Protein AF-A0A3D0DKZ1-F1 (afdb_monomer_lite)

pLDDT: mean 84.38, std 14.63, range [42.5, 98.62]

Structure (mmCIF, N/CA/C/O backbone):
data_AF-A0A3D0DKZ1-F1
#
_entry.id   AF-A0A3D0DKZ1-F1
#
loop_
_atom_site.group_PDB
_atom_site.id
_atom_site.type_symbol
_atom_site.label_atom_id
_atom_site.label_alt_id
_atom_site.label_comp_id
_atom_site.label_asym_id
_atom_site.label_entity_id
_atom_site.label_seq_id
_atom_site.pdbx_PDB_ins_code
_atom_site.Cartn_x
_atom_site.Cartn_y
_atom_site.Cartn_z
_atom_site.occupancy
_atom_site.B_iso_or_equiv
_atom_site.auth_seq_id
_atom_site.auth_comp_id
_atom_site.auth_asym_id
_atom_site.auth_atom_id
_atom_site.pdbx_PDB_model_num
ATOM 1 N N . MET A 1 1 ? -16.249 -1.712 66.759 1.00 60.31 1 MET A N 1
ATOM 2 C CA . MET A 1 1 ? -15.212 -1.280 65.788 1.00 60.31 1 MET A CA 1
ATOM 3 C C . MET A 1 1 ? -15.105 -2.144 64.522 1.00 60.31 1 MET A C 1
ATOM 5 O O . MET A 1 1 ? -14.568 -1.665 63.535 1.00 60.31 1 MET A O 1
ATOM 9 N N . MET A 1 2 ? -15.622 -3.383 64.499 1.00 59.56 2 MET A N 1
ATOM 10 C CA . MET A 1 2 ? -15.463 -4.312 63.363 1.00 59.56 2 MET A CA 1
ATOM 11 C C . MET A 1 2 ? -16.371 -4.006 62.151 1.00 59.56 2 MET A C 1
ATOM 13 O O . MET A 1 2 ? -15.945 -4.166 61.016 1.00 59.56 2 MET A O 1
ATOM 17 N N . ARG A 1 3 ? -17.585 -3.477 62.370 1.00 67.38 3 ARG A N 1
ATOM 18 C CA . ARG A 1 3 ? -18.563 -3.180 61.299 1.00 67.38 3 ARG A CA 1
ATOM 19 C C . ARG A 1 3 ? -18.163 -2.022 60.372 1.00 67.38 3 ARG A C 1
ATOM 21 O O . ARG A 1 3 ? -18.525 -2.036 59.2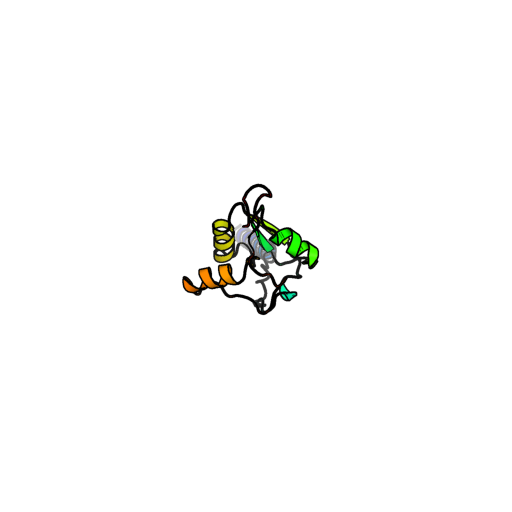06 1.00 67.38 3 ARG A O 1
ATOM 28 N N . LEU A 1 4 ? -17.374 -1.064 60.864 1.00 68.81 4 LEU A N 1
ATOM 29 C CA . LEU A 1 4 ? -16.947 0.106 60.084 1.00 68.81 4 LEU A CA 1
ATOM 30 C C . LEU A 1 4 ? -15.894 -0.252 59.017 1.00 68.81 4 LEU A C 1
ATOM 32 O O . LEU A 1 4 ? -15.882 0.339 57.943 1.00 68.81 4 LEU A O 1
ATOM 36 N N . LYS A 1 5 ? -15.062 -1.272 59.278 1.00 71.19 5 LYS A N 1
ATOM 37 C CA . LYS A 1 5 ? -14.039 -1.751 58.333 1.00 71.19 5 LYS A CA 1
ATOM 38 C C . LYS A 1 5 ? -14.651 -2.399 57.086 1.00 71.19 5 LYS A C 1
ATOM 40 O O . LYS A 1 5 ? -14.169 -2.161 55.988 1.00 71.19 5 LYS A O 1
ATOM 45 N N . TYR A 1 6 ? -15.730 -3.168 57.247 1.00 76.00 6 TYR A N 1
ATOM 46 C CA . TYR A 1 6 ? -16.407 -3.832 56.124 1.00 76.00 6 TYR A CA 1
ATOM 47 C C . TYR A 1 6 ? -17.174 -2.854 55.233 1.00 76.00 6 TYR A C 1
ATOM 49 O O . TYR A 1 6 ? -17.164 -3.002 54.016 1.00 76.00 6 TYR A O 1
ATOM 57 N N . VAL A 1 7 ? -17.779 -1.819 55.826 1.00 77.50 7 VAL A N 1
ATOM 58 C CA . VAL A 1 7 ? -18.443 -0.751 55.062 1.00 77.50 7 VAL A CA 1
ATOM 59 C C . VAL A 1 7 ? -17.421 0.026 54.231 1.00 77.50 7 VAL A C 1
ATOM 61 O O . VAL A 1 7 ? -17.655 0.277 53.055 1.00 77.50 7 VAL A O 1
ATOM 64 N N . MET A 1 8 ? -16.251 0.332 54.799 1.00 77.12 8 MET A N 1
ATOM 65 C CA . MET A 1 8 ? -15.175 1.012 54.070 1.00 77.12 8 MET A CA 1
ATOM 66 C C . MET A 1 8 ? -14.638 0.171 52.899 1.00 77.12 8 MET A C 1
ATOM 68 O O . MET A 1 8 ? -14.357 0.707 51.832 1.00 77.12 8 MET A O 1
ATOM 72 N N . LEU A 1 9 ? -14.541 -1.149 53.077 1.00 76.94 9 LEU A N 1
ATOM 73 C CA . LEU A 1 9 ? -14.049 -2.069 52.049 1.00 76.94 9 LEU A CA 1
ATOM 74 C C . LEU A 1 9 ? -15.038 -2.216 50.878 1.00 76.94 9 LEU A C 1
ATOM 76 O O . LEU A 1 9 ? -14.617 -2.258 49.726 1.00 76.94 9 LEU A O 1
ATOM 80 N N . LEU A 1 10 ? -16.346 -2.200 51.160 1.00 79.44 10 LEU A N 1
ATOM 81 C CA . LEU A 1 10 ? -17.395 -2.182 50.133 1.00 79.44 10 LEU A CA 1
ATOM 82 C C . LEU A 1 10 ? -17.383 -0.891 49.306 1.00 79.44 10 LEU A C 1
ATOM 84 O O . LEU A 1 10 ? -17.506 -0.951 48.088 1.00 79.44 10 LEU A O 1
ATOM 88 N N . VAL A 1 11 ? -17.185 0.268 49.942 1.00 80.62 11 VAL A N 1
ATOM 89 C CA . VAL A 1 11 ? -17.129 1.560 49.234 1.00 80.62 11 VAL A CA 1
ATOM 90 C C . VAL A 1 11 ? -15.928 1.623 48.290 1.00 80.62 11 VAL A C 1
ATOM 92 O O . VAL A 1 11 ? -16.069 2.056 47.150 1.00 80.62 11 VAL A O 1
ATOM 95 N N . ILE A 1 12 ? -14.763 1.135 48.725 1.00 79.75 12 ILE A N 1
ATOM 96 C CA . ILE A 1 12 ? -13.568 1.065 47.873 1.00 79.75 12 ILE A CA 1
ATOM 97 C C . ILE A 1 12 ? -13.812 0.143 46.674 1.00 79.75 12 ILE A C 1
ATOM 99 O O . ILE A 1 12 ? -13.433 0.487 45.559 1.00 79.75 12 ILE A O 1
ATOM 103 N N . MET A 1 13 ? -14.488 -0.992 46.874 1.00 78.50 13 MET A N 1
ATOM 104 C CA . MET A 1 13 ? -14.778 -1.916 45.779 1.00 78.50 13 MET A CA 1
ATOM 105 C C . MET A 1 13 ? -15.725 -1.302 44.734 1.00 78.50 13 MET A C 1
ATOM 107 O O . MET A 1 13 ? -15.469 -1.424 43.541 1.00 78.50 13 MET A O 1
ATOM 111 N N . VAL A 1 14 ? -16.761 -0.575 45.168 1.00 77.81 14 VAL A N 1
ATOM 112 C CA . VAL A 1 14 ? -17.683 0.133 44.260 1.00 77.81 14 VAL A CA 1
ATOM 113 C C . VAL A 1 14 ? -16.961 1.227 43.467 1.00 77.81 14 VAL A C 1
ATOM 115 O O . VAL A 1 14 ? -17.214 1.382 42.275 1.00 77.81 14 VAL A O 1
ATOM 118 N N . ILE A 1 15 ? -16.027 1.951 44.094 1.00 77.19 15 ILE A N 1
ATOM 119 C CA . ILE A 1 15 ? -15.208 2.960 43.405 1.00 77.19 15 ILE A CA 1
ATOM 120 C C . ILE A 1 15 ? -14.311 2.299 42.354 1.00 77.19 15 ILE A C 1
ATOM 122 O O . ILE A 1 15 ? -14.234 2.799 41.238 1.00 77.19 15 ILE A O 1
ATOM 126 N N . ILE A 1 16 ? -13.674 1.167 42.671 1.00 75.06 16 ILE A N 1
ATOM 127 C CA . ILE A 1 16 ? -12.835 0.429 41.713 1.00 75.06 16 ILE A CA 1
ATOM 128 C C . ILE A 1 16 ? -13.666 -0.057 40.519 1.00 75.06 16 ILE A C 1
ATOM 130 O O . ILE A 1 16 ? -13.215 0.085 39.386 1.00 75.06 16 ILE A O 1
ATOM 134 N N . CYS A 1 17 ? -14.885 -0.557 40.744 1.00 69.62 17 CYS A N 1
ATOM 135 C CA . CYS A 1 17 ? -15.787 -0.949 39.658 1.00 69.62 17 CYS A CA 1
ATOM 136 C C . CYS A 1 17 ? -16.127 0.237 38.738 1.00 69.62 17 CYS A C 1
ATOM 138 O O . CYS A 1 17 ? -16.006 0.108 37.526 1.00 69.62 17 CYS A O 1
ATOM 140 N N . TYR A 1 18 ? -16.430 1.412 39.302 1.00 69.00 18 TYR A N 1
ATOM 141 C CA . TYR A 1 18 ? -16.724 2.623 38.521 1.00 69.00 18 TYR A CA 1
ATOM 142 C C . TYR A 1 18 ? -15.545 3.129 37.678 1.00 69.00 18 TYR A C 1
ATOM 144 O O . TYR A 1 18 ? -15.756 3.771 36.654 1.00 69.00 18 TYR A O 1
ATOM 152 N N . GLN A 1 19 ? -14.302 2.881 38.103 1.00 63.50 19 GLN A N 1
ATOM 153 C CA . GLN A 1 19 ? -13.113 3.269 37.332 1.00 63.50 19 GLN A CA 1
ATOM 154 C C . GLN A 1 19 ? -12.788 2.271 36.207 1.00 63.50 19 GLN A C 1
ATOM 156 O O . GLN A 1 19 ? -11.997 2.594 35.324 1.00 63.50 19 GLN A O 1
ATOM 161 N N . PHE A 1 20 ? -13.379 1.071 36.228 1.00 58.84 20 PHE A N 1
ATOM 162 C CA . PHE A 1 20 ? -13.131 0.014 35.242 1.00 58.84 20 PHE A CA 1
ATOM 163 C C . PHE A 1 20 ? -14.149 -0.026 34.093 1.00 58.84 20 PHE A C 1
ATOM 165 O O . PHE A 1 20 ? -13.840 -0.596 33.050 1.00 58.84 20 PHE A O 1
ATOM 172 N N . ASP A 1 21 ? -15.296 0.648 34.217 1.00 54.66 21 ASP A N 1
ATOM 173 C CA . ASP A 1 21 ? -16.288 0.772 33.131 1.00 54.66 21 ASP A CA 1
ATOM 174 C C . ASP A 1 21 ? -15.808 1.654 31.954 1.00 54.66 21 ASP A C 1
ATOM 176 O O . ASP A 1 21 ? -16.505 1.797 30.953 1.00 54.66 21 ASP A O 1
ATOM 180 N N . GLY A 1 22 ? -14.622 2.267 32.059 1.00 51.47 22 GLY A N 1
ATOM 181 C CA . GLY A 1 22 ? -14.066 3.187 31.060 1.00 51.47 22 GLY A CA 1
ATOM 182 C C . GLY A 1 22 ? -13.121 2.566 30.027 1.00 51.47 22 GLY A C 1
ATOM 183 O O . GLY A 1 22 ? -12.643 3.292 29.160 1.00 51.47 22 GLY A O 1
ATOM 184 N N . LEU A 1 23 ? -12.828 1.263 30.097 1.00 46.72 23 LEU A N 1
ATOM 185 C CA . LEU A 1 23 ? -11.951 0.584 29.132 1.00 46.72 23 LEU A CA 1
ATOM 186 C C . LEU A 1 23 ? -12.762 -0.308 28.184 1.00 46.72 23 LEU A C 1
ATOM 188 O O . LEU A 1 23 ? -12.519 -1.506 28.062 1.00 46.72 23 LEU A O 1
ATOM 192 N N . TYR A 1 24 ? -13.742 0.286 27.507 1.00 54.62 24 TYR A N 1
ATOM 193 C CA . TYR A 1 24 ? -14.296 -0.315 26.300 1.00 54.62 24 TYR A CA 1
ATOM 194 C C . TYR A 1 24 ? -13.288 -0.094 25.172 1.00 54.62 24 TYR A C 1
ATOM 196 O O . TYR A 1 24 ? -13.226 0.975 24.571 1.00 54.62 24 TYR A O 1
ATOM 204 N N . VAL A 1 25 ? -12.453 -1.101 24.923 1.00 52.12 25 VAL A N 1
ATOM 205 C CA . VAL A 1 25 ? -11.782 -1.241 23.631 1.00 52.12 25 VAL A CA 1
ATOM 206 C C . VAL A 1 25 ? -12.880 -1.666 22.666 1.00 52.12 25 VAL A C 1
ATOM 208 O O . VAL A 1 25 ? -13.358 -2.798 22.749 1.00 52.12 25 VAL A O 1
ATOM 211 N N . GLU A 1 26 ? -13.344 -0.753 21.810 1.00 49.81 26 GLU A N 1
ATOM 212 C CA . GLU A 1 26 ? -14.125 -1.153 20.641 1.00 49.81 26 GLU A CA 1
ATOM 213 C C . GLU A 1 26 ? -13.241 -2.113 19.844 1.00 49.81 26 GLU A C 1
ATOM 215 O O . GLU A 1 26 ? -12.211 -1.728 19.292 1.00 49.81 26 GLU A O 1
ATOM 220 N N . ALA A 1 27 ? -13.592 -3.398 19.886 1.00 42.50 27 ALA A N 1
ATOM 221 C CA . ALA A 1 27 ? -13.021 -4.379 18.990 1.00 42.50 27 ALA A CA 1
ATOM 222 C C . ALA A 1 27 ? -13.331 -3.889 17.576 1.00 42.50 27 ALA A C 1
ATOM 224 O O . ALA A 1 27 ? -14.505 -3.773 17.220 1.00 42.50 27 ALA A O 1
ATOM 225 N N . SER A 1 28 ? -12.273 -3.542 16.835 1.00 45.56 28 SER A N 1
ATOM 226 C CA . SER A 1 28 ? -12.315 -3.260 15.402 1.00 45.56 28 SER A CA 1
ATOM 227 C C . SER A 1 28 ? -13.269 -4.253 14.760 1.00 45.56 28 SER A C 1
ATOM 229 O O . SER A 1 28 ? -13.065 -5.462 14.909 1.00 45.56 28 SER A O 1
ATOM 231 N N . SER A 1 29 ? -14.334 -3.761 14.124 1.00 48.59 29 SER A N 1
ATOM 232 C CA . SER A 1 29 ? -15.184 -4.624 13.320 1.00 48.59 29 SER A CA 1
ATOM 233 C C . SER A 1 29 ? -14.285 -5.381 12.353 1.00 48.59 29 SER A C 1
ATOM 235 O O . SER A 1 29 ? -13.340 -4.830 11.787 1.00 48.59 29 SER A O 1
ATOM 237 N N . ASP A 1 30 ? -14.559 -6.672 12.228 1.00 53.31 30 ASP A N 1
ATOM 238 C CA . ASP A 1 30 ? -13.957 -7.609 11.282 1.00 53.31 30 ASP A CA 1
ATOM 239 C C . ASP A 1 30 ? -14.426 -7.270 9.849 1.00 53.31 30 ASP A C 1
ATOM 241 O O . ASP A 1 30 ? -14.849 -8.138 9.086 1.00 53.31 30 ASP A O 1
ATOM 245 N N . ASP A 1 31 ? -14.443 -5.976 9.507 1.00 60.41 31 ASP A N 1
ATOM 246 C CA . ASP A 1 31 ? -14.716 -5.477 8.169 1.00 60.41 31 ASP A CA 1
ATOM 247 C C . ASP A 1 31 ? -13.459 -5.752 7.361 1.00 60.41 31 ASP A C 1
ATOM 249 O O . ASP A 1 31 ? -12.527 -4.951 7.266 1.00 60.41 31 ASP A O 1
ATOM 253 N N . LYS A 1 32 ? -13.403 -6.976 6.847 1.00 68.88 32 LYS A N 1
ATOM 254 C CA . LYS A 1 32 ? -12.388 -7.399 5.902 1.00 68.88 32 LYS A CA 1
ATOM 255 C C . LYS A 1 32 ? -12.348 -6.376 4.765 1.00 68.88 32 LYS A C 1
ATOM 257 O O . LYS A 1 32 ? -13.365 -6.116 4.135 1.00 68.88 32 LYS A O 1
ATOM 262 N N . ILE A 1 33 ? -11.179 -5.795 4.519 1.00 79.81 33 ILE A N 1
ATOM 263 C CA . ILE A 1 33 ? -10.968 -4.884 3.395 1.00 79.81 33 ILE A CA 1
ATOM 264 C C . ILE A 1 33 ? -11.028 -5.743 2.128 1.00 79.81 33 ILE A C 1
ATOM 266 O O . ILE A 1 33 ? -10.191 -6.626 1.949 1.00 79.81 33 ILE A O 1
ATOM 270 N N . GLU A 1 34 ? -12.029 -5.557 1.269 1.00 80.62 34 GLU A N 1
ATOM 271 C CA . GLU A 1 34 ? -12.225 -6.420 0.092 1.00 80.62 34 GLU A CA 1
ATOM 272 C C . GLU A 1 34 ? -11.800 -5.724 -1.202 1.00 80.62 34 GLU A C 1
ATOM 274 O O . GLU A 1 34 ? -11.343 -6.380 -2.141 1.00 80.62 34 GLU A O 1
ATOM 279 N N . SER A 1 35 ? -11.874 -4.395 -1.236 1.00 82.69 35 SER A N 1
ATOM 280 C CA . SER A 1 35 ? -11.615 -3.582 -2.417 1.00 82.69 35 SER A CA 1
ATOM 281 C C . SER A 1 35 ? -10.617 -2.459 -2.155 1.00 82.69 35 SER A C 1
ATOM 283 O O . SER A 1 35 ? -10.346 -2.066 -1.022 1.00 82.69 35 SER A O 1
ATOM 285 N N . VAL A 1 36 ? -10.060 -1.912 -3.234 1.00 80.94 36 VAL A N 1
ATOM 286 C CA . VAL A 1 36 ? -9.220 -0.709 -3.157 1.00 80.94 36 VAL A CA 1
ATOM 287 C C . VAL A 1 36 ? -9.983 0.500 -2.590 1.00 80.94 36 VAL A C 1
ATOM 289 O O . VAL A 1 36 ? -9.381 1.324 -1.905 1.00 80.94 36 VAL A O 1
ATOM 292 N N . ASP A 1 37 ? -11.293 0.593 -2.825 1.00 83.56 37 ASP A N 1
ATOM 293 C CA . ASP A 1 37 ? -12.115 1.723 -2.371 1.00 83.56 37 ASP A CA 1
ATOM 294 C C . ASP A 1 37 ? -12.282 1.740 -0.841 1.00 83.56 37 ASP A C 1
ATOM 296 O O . ASP A 1 37 ? -12.402 2.809 -0.243 1.00 83.56 37 ASP A O 1
ATOM 300 N N . ASP A 1 38 ? -12.192 0.577 -0.189 1.00 83.56 38 ASP A N 1
ATOM 301 C CA . ASP A 1 38 ? -12.283 0.452 1.272 1.00 83.56 38 ASP A CA 1
ATOM 302 C C . ASP A 1 38 ? -11.116 1.150 1.994 1.00 83.56 38 ASP A C 1
ATOM 304 O O . ASP A 1 38 ? -11.222 1.484 3.175 1.00 83.56 38 ASP A O 1
ATOM 308 N N . PHE A 1 39 ? -10.018 1.432 1.282 1.00 79.38 39 PHE A N 1
ATOM 309 C CA . PHE A 1 39 ? -8.885 2.201 1.796 1.00 79.38 39 PHE A CA 1
ATOM 310 C C . PHE A 1 39 ? -9.143 3.716 1.864 1.00 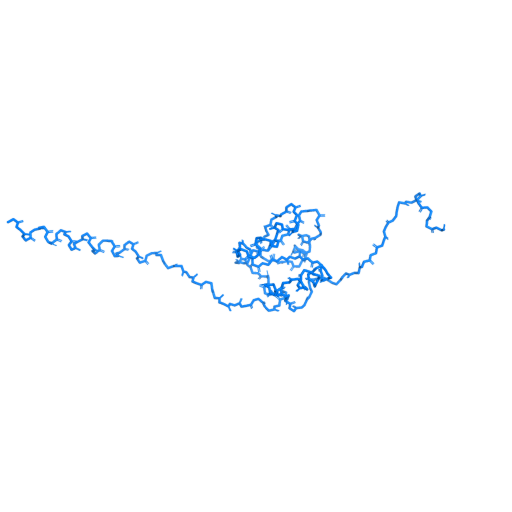79.38 39 PHE A C 1
ATOM 312 O O . PHE A 1 39 ? -8.334 4.433 2.459 1.00 79.38 39 PHE A O 1
ATOM 319 N N . ASP A 1 40 ? -10.249 4.241 1.319 1.00 84.75 40 ASP A N 1
ATOM 320 C CA . ASP A 1 40 ? -10.662 5.634 1.542 1.00 84.75 40 ASP A CA 1
ATOM 321 C C . ASP A 1 40 ? -11.340 5.808 2.915 1.00 84.75 40 ASP A C 1
ATOM 323 O O . ASP A 1 40 ? -12.507 6.184 3.043 1.00 84.75 40 ASP A O 1
ATOM 327 N N . ASN A 1 41 ? -10.588 5.517 3.978 1.00 86.25 41 ASN A N 1
ATOM 328 C CA . ASN A 1 41 ? -11.084 5.579 5.344 1.00 86.25 41 ASN A CA 1
ATOM 329 C C . ASN A 1 41 ? -10.019 6.095 6.322 1.00 86.25 41 ASN A C 1
ATOM 331 O O . ASN A 1 41 ? -8.944 5.523 6.469 1.00 86.25 41 ASN A O 1
ATOM 335 N N . LYS A 1 42 ? -10.351 7.143 7.085 1.00 90.56 42 LYS A N 1
ATOM 336 C CA . LYS A 1 42 ? -9.465 7.775 8.084 1.00 90.56 42 LYS A CA 1
ATOM 337 C C . LYS A 1 42 ? -9.076 6.879 9.267 1.00 90.56 42 LYS A C 1
ATOM 339 O O . LYS A 1 42 ? -8.152 7.241 10.007 1.00 90.56 42 LYS A O 1
ATOM 344 N N . SER A 1 43 ? -9.797 5.784 9.512 1.00 89.88 43 SER A N 1
ATOM 345 C CA . SER A 1 43 ? -9.422 4.809 10.544 1.00 89.88 43 SER A CA 1
ATOM 346 C C . SER A 1 43 ? -8.288 3.892 10.094 1.00 89.88 43 SER A C 1
ATOM 348 O O . SER A 1 43 ? -7.576 3.384 10.953 1.00 89.88 43 SER A O 1
ATOM 350 N N . ILE A 1 44 ? -8.090 3.746 8.783 1.00 92.94 44 ILE A N 1
ATOM 351 C CA . ILE A 1 44 ? -7.089 2.872 8.179 1.00 92.94 44 ILE A CA 1
ATOM 352 C C . ILE A 1 44 ? -5.735 3.584 8.125 1.00 92.94 44 ILE A C 1
ATOM 354 O O . ILE A 1 44 ? -5.634 4.780 7.832 1.00 92.94 44 ILE A O 1
ATOM 358 N N . THR A 1 45 ? -4.681 2.828 8.403 1.00 96.38 45 THR A N 1
ATOM 359 C CA . THR A 1 45 ? -3.283 3.220 8.282 1.00 96.38 45 THR A CA 1
ATOM 360 C C . THR A 1 45 ? -2.614 2.398 7.189 1.00 96.38 45 THR A C 1
ATOM 362 O O . THR A 1 45 ? -2.507 1.180 7.287 1.00 96.38 45 THR A O 1
ATOM 365 N N . ILE A 1 46 ? -2.114 3.069 6.158 1.00 96.19 46 ILE A N 1
ATOM 366 C CA . ILE A 1 46 ? -1.467 2.450 5.002 1.00 96.19 46 ILE A CA 1
ATOM 367 C C . ILE A 1 46 ? 0.034 2.715 5.057 1.00 96.19 46 ILE A C 1
ATOM 369 O O . ILE A 1 46 ? 0.474 3.853 5.231 1.00 96.19 46 ILE A O 1
ATOM 373 N N . GLY A 1 47 ? 0.831 1.667 4.880 1.00 97.69 47 GLY A N 1
ATOM 374 C CA . GLY A 1 47 ? 2.271 1.765 4.710 1.00 97.69 47 GLY A CA 1
ATOM 375 C C . GLY A 1 47 ? 2.654 2.224 3.305 1.00 97.69 47 GLY A C 1
ATOM 376 O O . GLY A 1 47 ? 2.224 1.634 2.313 1.00 97.69 47 GLY A O 1
ATOM 377 N N . VAL A 1 48 ? 3.511 3.242 3.234 1.00 97.50 48 VAL A N 1
ATOM 378 C CA . VAL A 1 48 ? 4.161 3.710 2.003 1.00 97.50 48 VAL A CA 1
ATOM 379 C C . VAL A 1 48 ? 5.674 3.739 2.196 1.00 97.50 48 VAL A C 1
ATOM 381 O O . VAL A 1 48 ? 6.168 4.068 3.276 1.00 97.50 48 VAL A O 1
ATOM 384 N N . VAL A 1 49 ? 6.418 3.361 1.157 1.00 97.88 49 VAL A N 1
ATOM 385 C CA . VAL A 1 49 ? 7.887 3.369 1.181 1.00 97.88 49 VAL A CA 1
ATOM 386 C C . VAL A 1 49 ? 8.400 4.681 0.594 1.00 97.88 49 VAL A C 1
ATOM 388 O O . VAL A 1 49 ? 8.013 5.063 -0.511 1.00 97.88 49 VAL A O 1
ATOM 391 N N . ASP A 1 50 ? 9.291 5.354 1.317 1.00 97.06 50 ASP A N 1
ATOM 392 C CA . ASP A 1 50 ? 9.858 6.637 0.906 1.00 97.06 50 ASP A CA 1
ATOM 393 C C . ASP A 1 50 ? 10.660 6.518 -0.398 1.00 97.06 50 ASP A C 1
ATOM 395 O O . ASP A 1 50 ? 11.405 5.562 -0.620 1.00 97.06 50 ASP A O 1
ATOM 399 N N . GLY A 1 51 ? 10.519 7.518 -1.272 1.00 95.56 51 GLY A N 1
ATOM 400 C CA . GLY A 1 51 ? 11.186 7.556 -2.578 1.00 95.56 51 GLY A CA 1
ATOM 401 C C . GLY A 1 51 ? 10.487 6.757 -3.685 1.00 95.56 51 GLY A C 1
ATOM 402 O O . GLY A 1 51 ? 10.948 6.788 -4.826 1.00 95.56 51 GLY A O 1
ATOM 403 N N . PHE A 1 52 ? 9.374 6.084 -3.380 1.00 95.06 52 PHE A N 1
ATOM 404 C CA . PHE A 1 52 ? 8.477 5.475 -4.365 1.00 95.06 52 PHE A CA 1
ATOM 405 C C . PHE A 1 52 ? 7.278 6.389 -4.651 1.00 95.06 52 PHE A C 1
ATOM 407 O O . PHE A 1 52 ? 6.991 7.325 -3.911 1.00 95.06 52 PHE A O 1
ATOM 414 N N . ILE A 1 53 ? 6.539 6.090 -5.721 1.00 95.00 53 ILE A N 1
ATOM 415 C CA . ILE A 1 53 ? 5.389 6.894 -6.173 1.00 95.00 53 ILE A CA 1
ATOM 416 C C . ILE A 1 53 ? 4.119 6.716 -5.321 1.00 95.00 53 ILE A C 1
ATOM 418 O O . ILE A 1 53 ? 3.123 7.392 -5.554 1.00 95.00 53 ILE A O 1
ATOM 422 N N . PHE A 1 54 ? 4.107 5.787 -4.362 1.00 95.56 54 PHE A N 1
ATOM 423 C CA . PHE A 1 54 ? 2.870 5.319 -3.727 1.00 95.56 54 PHE A CA 1
ATOM 424 C C . PHE A 1 54 ? 2.168 6.374 -2.861 1.00 95.56 54 PHE A C 1
ATOM 426 O O . PHE A 1 54 ? 0.941 6.395 -2.815 1.00 95.56 54 PHE A O 1
ATOM 433 N N . GLU A 1 55 ? 2.911 7.290 -2.232 1.00 95.25 55 GLU A N 1
ATOM 434 C CA . GLU A 1 55 ? 2.309 8.437 -1.537 1.00 95.25 55 GLU A CA 1
ATOM 435 C C . GLU A 1 55 ? 1.589 9.369 -2.522 1.00 95.25 55 GLU A C 1
ATOM 437 O O . GLU A 1 55 ? 0.461 9.799 -2.270 1.00 95.25 55 GLU A O 1
ATOM 442 N N . ASP A 1 56 ? 2.220 9.662 -3.660 1.00 95.00 56 ASP A N 1
ATOM 443 C CA . ASP A 1 56 ? 1.629 10.514 -4.691 1.00 95.00 56 ASP A CA 1
ATOM 444 C C . ASP A 1 56 ? 0.381 9.863 -5.294 1.00 95.00 56 ASP A C 1
ATOM 446 O O . ASP A 1 56 ? -0.612 10.552 -5.532 1.00 95.00 56 ASP A O 1
ATOM 450 N N . LEU A 1 57 ? 0.385 8.536 -5.465 1.00 94.19 57 LEU A N 1
ATOM 451 C CA . LEU A 1 57 ? -0.801 7.781 -5.874 1.00 94.19 57 LEU A CA 1
ATOM 452 C C . LEU A 1 57 ? -1.916 7.864 -4.829 1.00 94.19 57 LEU A C 1
ATOM 454 O O . LEU A 1 57 ? -3.045 8.205 -5.179 1.00 94.19 57 LEU A O 1
ATOM 458 N N . ALA A 1 58 ? -1.616 7.639 -3.548 1.00 92.69 58 ALA A N 1
ATOM 459 C CA . ALA A 1 58 ? -2.610 7.754 -2.482 1.00 92.69 58 ALA A CA 1
ATOM 460 C C . ALA A 1 58 ? -3.260 9.151 -2.454 1.00 92.69 58 ALA A C 1
ATOM 462 O O . ALA A 1 58 ? -4.483 9.276 -2.373 1.00 92.69 58 ALA A O 1
ATOM 463 N N . LYS A 1 59 ? -2.457 10.212 -2.614 1.00 92.38 59 LYS A N 1
ATOM 464 C CA . LYS A 1 59 ? -2.945 11.599 -2.692 1.00 92.38 59 LYS A CA 1
ATOM 465 C C . LYS A 1 59 ? -3.764 11.871 -3.955 1.00 92.38 59 LYS A C 1
ATOM 467 O O . LYS A 1 59 ? -4.807 12.517 -3.865 1.00 92.38 59 LYS A O 1
ATOM 472 N N . LYS A 1 60 ? -3.304 11.401 -5.121 1.00 92.94 60 LYS A N 1
ATOM 473 C CA . LYS A 1 60 ? -3.986 11.549 -6.422 1.00 92.94 60 LYS A CA 1
ATOM 474 C C . LYS A 1 60 ? -5.370 10.903 -6.409 1.00 92.94 60 LYS A C 1
ATOM 476 O O . LYS A 1 60 ? -6.295 11.459 -6.992 1.00 92.94 60 LYS A O 1
ATOM 481 N N . HIS A 1 61 ? -5.506 9.768 -5.730 1.00 90.06 61 HIS A N 1
ATOM 482 C CA . HIS A 1 61 ? -6.769 9.047 -5.567 1.00 90.06 61 HIS A CA 1
ATOM 483 C C . HIS A 1 61 ? -7.584 9.505 -4.349 1.00 90.06 61 HIS A C 1
ATOM 485 O O . HIS A 1 61 ? -8.612 8.912 -4.051 1.00 90.06 61 HIS A O 1
ATOM 491 N N . HIS A 1 62 ? -7.162 10.584 -3.680 1.00 83.75 62 HIS A N 1
ATOM 492 C CA . HIS A 1 62 ? -7.856 11.185 -2.541 1.00 83.75 62 HIS A CA 1
ATOM 493 C C . HIS A 1 62 ? -8.121 10.226 -1.373 1.00 83.75 62 HIS A C 1
ATOM 495 O O . HIS A 1 62 ? -9.076 10.437 -0.630 1.00 83.75 62 HIS A O 1
ATOM 501 N N . LEU A 1 63 ? -7.252 9.230 -1.167 1.00 88.31 63 LEU A N 1
ATOM 502 C CA . LEU A 1 63 ? -7.387 8.310 -0.042 1.00 88.31 63 LEU A CA 1
ATOM 503 C C . LEU A 1 63 ? -7.320 9.087 1.274 1.00 88.31 63 LEU A C 1
ATOM 505 O O . LEU A 1 63 ? -6.334 9.768 1.566 1.00 88.31 63 LEU A O 1
ATOM 509 N N . SER A 1 64 ? -8.370 8.978 2.082 1.00 89.75 64 SER A N 1
ATOM 510 C CA . SER A 1 64 ? -8.435 9.620 3.392 1.00 89.75 64 SER A CA 1
ATOM 511 C C . SER A 1 64 ? -7.704 8.853 4.502 1.00 89.75 64 SER A C 1
ATOM 513 O O . SER A 1 64 ? -7.592 9.372 5.617 1.00 89.75 64 SER A O 1
ATOM 515 N N . ALA A 1 65 ? -7.174 7.661 4.207 1.00 93.31 65 ALA A N 1
ATOM 516 C CA . ALA A 1 65 ? -6.345 6.881 5.120 1.00 93.31 65 ALA A CA 1
ATOM 517 C C . ALA A 1 65 ? -5.093 7.626 5.602 1.00 93.31 65 ALA A C 1
ATOM 519 O O . ALA A 1 65 ? -4.529 8.498 4.937 1.00 93.31 65 ALA A O 1
ATOM 520 N N . LYS A 1 66 ? -4.628 7.247 6.793 1.00 96.06 66 LYS A N 1
ATOM 521 C CA . LYS A 1 66 ? -3.375 7.743 7.363 1.00 96.06 66 LYS A CA 1
ATOM 522 C C . LYS A 1 66 ? -2.205 7.056 6.669 1.00 96.06 66 LYS A C 1
ATOM 524 O O . LYS A 1 66 ? -2.152 5.833 6.627 1.00 96.06 66 LYS A O 1
ATOM 529 N N . LEU A 1 67 ? -1.233 7.823 6.186 1.00 96.50 67 LEU A N 1
ATOM 530 C CA . LEU A 1 67 ? -0.017 7.258 5.601 1.00 96.50 67 LEU A CA 1
ATOM 531 C C . LEU A 1 67 ? 1.067 7.111 6.672 1.00 96.50 67 LEU A C 1
ATOM 533 O O . LEU A 1 67 ? 1.401 8.072 7.369 1.00 96.50 67 LEU A O 1
ATOM 537 N N . ARG A 1 68 ? 1.626 5.905 6.798 1.00 98.25 68 ARG A N 1
ATOM 538 C CA . ARG A 1 68 ? 2.816 5.626 7.608 1.00 98.25 68 ARG A CA 1
ATOM 539 C C . ARG A 1 68 ? 3.999 5.384 6.679 1.00 98.25 68 ARG A C 1
ATOM 541 O O . ARG A 1 68 ? 3.962 4.492 5.837 1.00 98.25 68 ARG A O 1
ATOM 548 N N . HIS A 1 69 ? 5.045 6.177 6.866 1.00 98.19 69 HIS A N 1
ATOM 549 C CA . HIS A 1 69 ? 6.248 6.143 6.045 1.00 98.19 69 HIS A CA 1
ATOM 550 C C . HIS A 1 69 ? 7.249 5.105 6.546 1.00 98.19 69 HIS A C 1
ATOM 552 O O . HIS A 1 69 ? 7.464 4.960 7.754 1.00 98.19 69 HIS A O 1
ATOM 558 N N . PHE A 1 70 ? 7.876 4.408 5.603 1.00 98.62 70 PHE A N 1
ATOM 559 C CA . PHE A 1 70 ? 8.913 3.415 5.849 1.00 98.62 70 PHE A CA 1
ATOM 560 C C . PHE A 1 70 ? 10.114 3.657 4.934 1.00 98.62 70 PHE A C 1
ATOM 562 O O . PHE A 1 70 ? 9.964 3.991 3.762 1.00 98.62 70 PHE A O 1
ATOM 569 N N . SER A 1 71 ? 11.318 3.413 5.453 1.00 97.69 71 SER A N 1
ATOM 570 C CA . SER A 1 71 ? 12.569 3.510 4.689 1.00 97.69 71 SER A CA 1
ATOM 571 C C . SER A 1 71 ? 12.736 2.412 3.640 1.00 97.69 71 SER A C 1
ATOM 573 O O . SER A 1 71 ? 13.508 2.561 2.696 1.00 97.69 71 SER A O 1
ATOM 575 N N . ASP A 1 72 ? 12.069 1.278 3.841 1.00 97.75 72 ASP A N 1
ATOM 576 C CA . ASP A 1 72 ? 12.205 0.089 3.015 1.00 97.75 72 ASP A CA 1
ATOM 577 C C . ASP A 1 72 ? 10.937 -0.772 3.067 1.00 97.75 72 ASP A C 1
ATOM 579 O O . ASP A 1 72 ? 10.142 -0.723 4.012 1.00 97.75 72 ASP A O 1
ATOM 583 N N . ARG A 1 73 ? 10.769 -1.590 2.026 1.00 96.88 73 ARG A N 1
ATOM 584 C CA . ARG A 1 73 ? 9.611 -2.470 1.850 1.00 96.88 73 ARG A CA 1
ATOM 585 C C . ARG A 1 73 ? 9.510 -3.549 2.925 1.00 96.88 73 ARG A C 1
ATOM 587 O O . ARG A 1 73 ? 8.409 -3.856 3.367 1.00 96.88 73 ARG A O 1
ATOM 594 N N . GLU A 1 74 ? 10.628 -4.132 3.353 1.00 96.50 74 GLU A N 1
ATOM 595 C CA . GLU A 1 74 ? 10.613 -5.213 4.347 1.00 96.50 74 GLU A CA 1
ATOM 596 C C . GLU A 1 74 ? 10.017 -4.726 5.672 1.00 96.50 74 GLU A C 1
ATOM 598 O O . GLU A 1 74 ? 9.173 -5.396 6.268 1.00 96.50 74 GLU A O 1
ATOM 603 N N . SER A 1 75 ? 10.397 -3.523 6.096 1.00 98.19 75 SER A N 1
ATOM 604 C CA . SER A 1 75 ? 9.865 -2.872 7.287 1.00 98.19 75 SER A CA 1
ATOM 605 C C . SER A 1 75 ? 8.361 -2.604 7.185 1.00 98.19 75 SER A C 1
ATOM 607 O O . SER A 1 75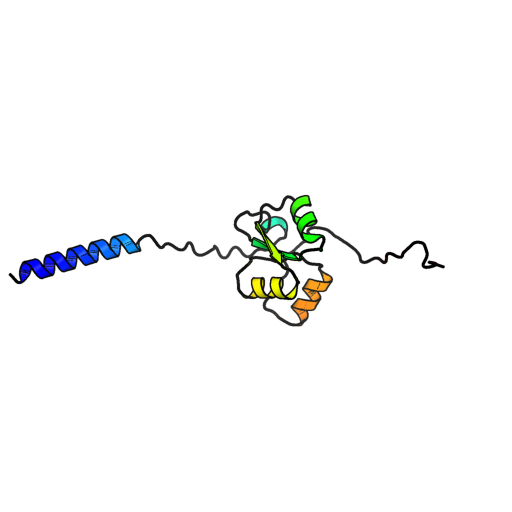 ? 7.656 -2.838 8.167 1.00 98.19 75 SER A O 1
ATOM 609 N N . ALA A 1 76 ? 7.856 -2.196 6.014 1.00 98.31 76 ALA A N 1
ATOM 610 C CA . ALA A 1 76 ? 6.420 -2.011 5.787 1.00 98.31 76 ALA A CA 1
ATOM 611 C C . ALA A 1 76 ? 5.645 -3.340 5.893 1.00 98.31 76 ALA A C 1
ATOM 613 O O . ALA A 1 76 ? 4.688 -3.441 6.656 1.00 98.31 76 ALA A O 1
ATOM 614 N N . TYR A 1 77 ? 6.098 -4.401 5.214 1.00 97.38 77 TYR A N 1
ATOM 615 C CA . TYR A 1 77 ? 5.442 -5.718 5.282 1.00 97.38 77 TYR A CA 1
ATOM 616 C C . TYR A 1 77 ? 5.555 -6.380 6.664 1.00 97.38 77 TYR A C 1
ATOM 618 O O . TYR A 1 77 ? 4.661 -7.126 7.069 1.00 97.38 77 TYR A O 1
ATOM 626 N N . ARG A 1 78 ? 6.631 -6.114 7.416 1.00 97.38 78 ARG A N 1
ATOM 627 C CA . ARG A 1 78 ? 6.751 -6.545 8.815 1.00 97.38 78 ARG A CA 1
ATOM 628 C C . ARG A 1 78 ? 5.743 -5.823 9.708 1.00 97.38 78 ARG A C 1
ATOM 630 O O . ARG A 1 78 ? 5.125 -6.479 10.537 1.00 97.38 78 ARG A O 1
ATOM 637 N N . ALA A 1 79 ? 5.564 -4.514 9.529 1.00 98.25 79 ALA A N 1
ATOM 638 C CA . ALA A 1 79 ? 4.554 -3.752 10.259 1.00 98.25 79 ALA A CA 1
ATOM 639 C C . ALA A 1 79 ? 3.135 -4.250 9.945 1.00 98.25 79 ALA A C 1
ATOM 641 O O . ALA A 1 79 ? 2.345 -4.412 10.868 1.00 98.25 79 ALA A O 1
ATOM 642 N N . LEU A 1 80 ? 2.849 -4.573 8.676 1.00 96.81 80 LEU A N 1
ATOM 643 C CA . LEU A 1 80 ? 1.576 -5.176 8.266 1.00 96.81 80 LEU A CA 1
ATOM 644 C C . LEU A 1 80 ? 1.343 -6.527 8.950 1.00 96.81 80 LEU A C 1
ATOM 646 O O . LEU A 1 80 ? 0.287 -6.764 9.512 1.00 96.81 80 LEU A O 1
ATOM 650 N N . ARG A 1 81 ? 2.349 -7.411 8.955 1.00 96.12 81 ARG A N 1
ATOM 651 C CA . ARG A 1 81 ? 2.264 -8.722 9.623 1.00 96.12 81 ARG A CA 1
ATOM 652 C C . ARG A 1 81 ? 2.012 -8.622 11.132 1.00 96.12 81 ARG A C 1
ATOM 654 O O . ARG A 1 81 ? 1.473 -9.556 11.713 1.00 96.12 81 ARG A O 1
ATOM 661 N N . ASN A 1 82 ? 2.487 -7.552 11.758 1.00 96.38 82 ASN A N 1
ATOM 662 C CA . ASN A 1 82 ? 2.379 -7.327 13.196 1.00 96.38 82 ASN A CA 1
ATOM 663 C C . ASN A 1 82 ? 1.113 -6.540 13.579 1.00 96.38 82 ASN A C 1
ATOM 665 O O . ASN A 1 82 ? 1.034 -6.076 14.716 1.00 96.38 82 ASN A O 1
ATOM 669 N N . ASP A 1 83 ? 0.179 -6.342 12.642 1.00 95.62 83 ASP A N 1
ATOM 670 C CA . ASP A 1 83 ? -1.045 -5.555 12.829 1.00 95.62 83 ASP A CA 1
ATOM 671 C C . ASP A 1 83 ? -0.771 -4.099 13.276 1.00 95.62 83 ASP A C 1
ATOM 673 O O . ASP A 1 83 ? -1.564 -3.475 13.979 1.00 95.62 83 ASP A O 1
ATOM 677 N N . GLU A 1 84 ? 0.381 -3.528 12.896 1.00 97.19 84 GLU A N 1
ATOM 678 C CA . GLU A 1 84 ? 0.722 -2.130 13.207 1.00 97.19 84 GLU A CA 1
ATOM 679 C C . GLU A 1 84 ? 0.233 -1.129 12.142 1.00 97.19 84 GLU A C 1
ATOM 681 O O . GLU A 1 84 ? 0.326 0.089 12.338 1.00 97.19 84 GLU A O 1
ATOM 686 N N . ILE A 1 85 ? -0.179 -1.644 10.984 1.00 97.00 85 ILE A N 1
ATOM 687 C CA . ILE A 1 85 ? -0.796 -0.947 9.852 1.00 97.00 85 ILE A CA 1
ATOM 688 C C . ILE A 1 85 ? -1.808 -1.900 9.210 1.00 97.00 85 ILE A C 1
ATOM 690 O O . ILE A 1 85 ? -1.668 -3.115 9.328 1.00 97.00 85 ILE A O 1
ATOM 694 N N . ASP A 1 86 ? -2.772 -1.351 8.483 1.00 94.75 86 ASP A N 1
ATOM 695 C CA . ASP A 1 86 ? -3.905 -2.089 7.918 1.00 94.75 86 ASP A CA 1
ATOM 696 C C . ASP A 1 86 ? -3.668 -2.520 6.458 1.00 94.75 86 ASP A C 1
ATOM 698 O O . ASP A 1 86 ? -4.341 -3.406 5.937 1.00 94.75 86 ASP A O 1
ATOM 702 N N . GLY A 1 87 ? -2.696 -1.907 5.772 1.00 94.88 87 GLY A N 1
ATOM 703 C CA . GLY A 1 87 ? -2.341 -2.267 4.399 1.00 94.88 87 GLY A CA 1
ATOM 704 C C . GLY A 1 87 ? -1.034 -1.647 3.919 1.00 94.88 87 GLY A C 1
ATOM 705 O O . GLY A 1 87 ? -0.451 -0.793 4.584 1.00 94.88 87 GLY A O 1
ATOM 706 N N . VAL A 1 88 ? -0.569 -2.075 2.745 1.00 96.25 88 VAL A N 1
ATOM 707 C CA . VAL A 1 88 ? 0.614 -1.536 2.050 1.00 96.25 88 VAL A CA 1
ATOM 708 C C . VAL A 1 88 ? 0.265 -1.346 0.576 1.00 96.25 88 VAL A C 1
ATOM 710 O O . VAL A 1 88 ? -0.309 -2.247 -0.033 1.00 96.25 88 VAL A O 1
ATOM 713 N N . ILE A 1 89 ? 0.625 -0.194 0.001 1.00 94.88 89 ILE A N 1
ATOM 714 C CA . ILE A 1 89 ? 0.524 0.039 -1.449 1.00 94.88 89 ILE A CA 1
ATOM 715 C C . ILE A 1 89 ? 1.846 -0.389 -2.096 1.00 94.88 89 ILE A C 1
ATOM 717 O O . ILE A 1 89 ? 2.905 0.113 -1.718 1.00 94.88 89 ILE A O 1
ATOM 721 N N . ASP A 1 90 ? 1.781 -1.301 -3.066 1.00 95.38 90 ASP A N 1
ATOM 722 C CA . ASP A 1 90 ? 2.936 -1.763 -3.843 1.00 95.38 90 ASP A CA 1
ATOM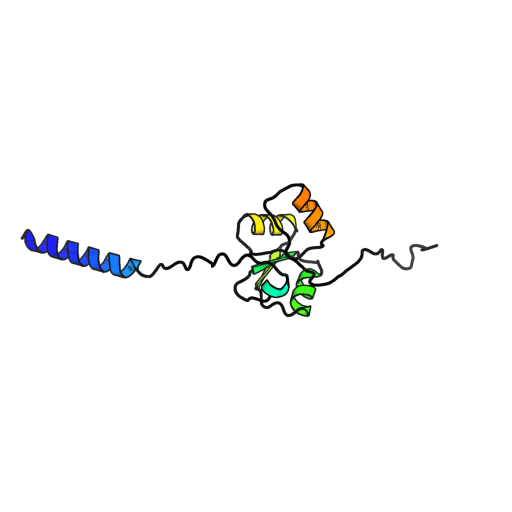 723 C C . ASP A 1 90 ? 2.500 -2.253 -5.238 1.00 95.38 90 ASP A C 1
ATOM 725 O O . ASP A 1 90 ? 1.305 -2.343 -5.537 1.00 95.38 90 ASP A O 1
ATOM 729 N N . ASP A 1 91 ? 3.463 -2.588 -6.094 1.00 94.88 91 ASP A N 1
ATOM 730 C CA . ASP A 1 91 ? 3.197 -3.131 -7.427 1.00 94.88 91 ASP A CA 1
ATOM 731 C C . ASP A 1 91 ? 2.580 -4.544 -7.355 1.00 94.88 91 ASP A C 1
ATOM 733 O O . ASP A 1 91 ? 3.039 -5.406 -6.600 1.00 94.88 91 ASP A O 1
ATOM 737 N N . ASP A 1 92 ? 1.610 -4.844 -8.228 1.00 93.94 92 ASP A N 1
ATOM 738 C CA . ASP A 1 92 ? 0.938 -6.159 -8.311 1.00 93.94 92 ASP A CA 1
ATOM 739 C C . ASP A 1 92 ? 1.931 -7.326 -8.439 1.00 93.94 92 ASP A C 1
ATOM 741 O O . ASP A 1 92 ? 1.837 -8.318 -7.711 1.00 93.94 92 ASP A O 1
ATOM 745 N N . ALA A 1 93 ? 2.942 -7.194 -9.304 1.00 93.44 93 ALA A N 1
ATOM 746 C CA . ALA A 1 93 ? 3.949 -8.237 -9.488 1.00 93.44 93 ALA A CA 1
ATOM 747 C C . ALA A 1 93 ? 4.793 -8.467 -8.221 1.00 93.44 93 ALA A C 1
ATOM 749 O O . ALA A 1 93 ? 5.177 -9.607 -7.936 1.00 93.44 93 ALA A O 1
ATOM 750 N N . VAL A 1 94 ? 5.058 -7.411 -7.445 1.00 94.25 94 VAL A N 1
ATOM 751 C CA . VAL A 1 94 ? 5.790 -7.489 -6.173 1.00 94.25 94 VAL A CA 1
ATOM 752 C C . VAL A 1 94 ? 4.923 -8.164 -5.112 1.00 94.25 94 VAL A C 1
ATOM 754 O O . VAL A 1 94 ? 5.374 -9.136 -4.501 1.00 94.25 94 VAL A O 1
ATOM 757 N N . ILE A 1 95 ? 3.664 -7.738 -4.963 1.00 95.31 95 ILE A N 1
ATOM 758 C CA . ILE A 1 95 ? 2.689 -8.340 -4.039 1.00 95.31 95 ILE A CA 1
ATOM 759 C C . ILE A 1 95 ? 2.552 -9.842 -4.315 1.00 95.31 95 ILE A C 1
ATOM 761 O O . ILE A 1 95 ? 2.736 -10.666 -3.415 1.00 95.31 95 ILE A O 1
ATOM 765 N N . ARG A 1 96 ? 2.324 -10.229 -5.578 1.00 94.31 96 ARG A N 1
ATOM 766 C CA . ARG A 1 96 ? 2.211 -11.643 -5.973 1.00 94.31 96 ARG A CA 1
ATOM 767 C 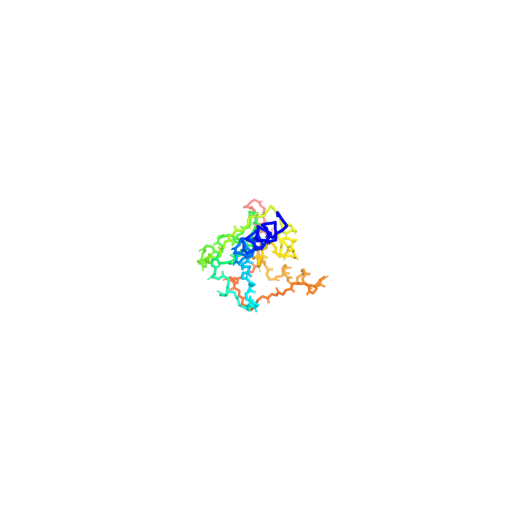C . ARG A 1 96 ? 3.491 -12.427 -5.715 1.00 94.31 96 ARG A C 1
ATOM 769 O O . ARG A 1 96 ? 3.414 -13.605 -5.373 1.00 94.31 96 ARG A O 1
ATOM 776 N N . SER A 1 97 ? 4.661 -11.815 -5.895 1.00 94.94 97 SER A N 1
ATOM 777 C CA . SER A 1 97 ? 5.943 -12.457 -5.586 1.00 94.94 97 SER A CA 1
ATOM 778 C C . SER A 1 97 ? 6.059 -12.775 -4.093 1.00 94.94 97 SER A C 1
ATOM 780 O O . SER A 1 97 ? 6.408 -13.897 -3.729 1.00 94.94 97 SER A O 1
ATOM 782 N N . ILE A 1 98 ? 5.686 -11.828 -3.227 1.00 94.50 98 ILE A N 1
ATOM 783 C CA . ILE A 1 98 ? 5.704 -11.999 -1.769 1.00 94.50 98 ILE A CA 1
ATOM 784 C C . ILE A 1 98 ? 4.719 -13.093 -1.338 1.00 94.50 98 ILE A C 1
ATOM 786 O O . ILE A 1 98 ? 5.108 -14.014 -0.616 1.00 94.50 98 ILE A O 1
ATOM 790 N N . MET A 1 99 ? 3.478 -13.053 -1.833 1.00 95.44 99 MET A N 1
ATOM 791 C CA . MET A 1 99 ? 2.427 -14.023 -1.487 1.00 95.44 99 MET A CA 1
ATOM 792 C C . MET A 1 99 ? 2.753 -15.463 -1.910 1.00 95.44 99 MET A C 1
ATOM 794 O O . MET A 1 99 ? 2.255 -16.409 -1.315 1.00 95.44 99 MET A O 1
ATOM 798 N N . ARG A 1 100 ? 3.645 -15.684 -2.886 1.00 95.81 100 ARG A N 1
ATOM 799 C CA . ARG A 1 100 ? 4.118 -17.047 -3.211 1.00 95.81 100 ARG A CA 1
ATOM 800 C C . ARG A 1 100 ? 4.892 -17.709 -2.071 1.00 95.81 100 ARG A C 1
ATOM 802 O O . ARG A 1 100 ? 5.062 -18.924 -2.089 1.00 95.81 100 ARG A O 1
ATOM 809 N N . SER A 1 101 ? 5.416 -16.922 -1.133 1.00 91.88 101 SER A N 1
ATOM 810 C CA . SER A 1 101 ? 6.240 -17.406 -0.021 1.00 91.88 101 SER A CA 1
ATOM 811 C C . SER A 1 101 ? 5.484 -17.515 1.305 1.00 91.88 101 SER A C 1
ATOM 813 O O . SER A 1 101 ? 6.040 -18.023 2.279 1.00 91.88 101 SER A O 1
ATOM 815 N N . THR A 1 102 ? 4.247 -17.015 1.376 1.00 92.94 102 THR A N 1
ATOM 816 C CA . THR A 1 102 ? 3.486 -16.924 2.623 1.00 92.94 102 THR A CA 1
ATOM 817 C C . THR A 1 102 ? 1.995 -16.705 2.368 1.00 92.94 102 THR A C 1
ATOM 819 O O . THR A 1 102 ? 1.629 -15.885 1.534 1.00 92.94 102 THR A O 1
ATOM 822 N N . ASP A 1 103 ? 1.148 -17.367 3.159 1.00 93.38 103 ASP A N 1
ATOM 823 C CA . ASP A 1 103 ? -0.317 -17.217 3.116 1.00 93.38 103 ASP A CA 1
ATOM 824 C C . ASP A 1 103 ? -0.850 -16.181 4.128 1.00 93.38 103 ASP A C 1
ATOM 826 O O . ASP A 1 103 ? -2.050 -16.090 4.365 1.00 93.38 103 ASP A O 1
ATOM 830 N N . VAL A 1 104 ? 0.041 -15.418 4.776 1.00 93.75 104 VAL A N 1
ATOM 831 C CA . VAL A 1 104 ? -0.322 -14.432 5.816 1.00 93.75 104 VAL A CA 1
ATOM 832 C C . VAL A 1 104 ? -0.960 -13.175 5.221 1.00 93.75 104 VAL A C 1
ATOM 834 O O . VAL A 1 104 ? -1.706 -12.478 5.899 1.00 93.75 104 VAL A O 1
ATOM 837 N N . PHE A 1 105 ? -0.663 -12.874 3.959 1.00 94.56 105 PHE A N 1
ATOM 838 C CA . PHE A 1 105 ? -1.165 -11.687 3.278 1.00 94.56 105 PHE A CA 1
ATOM 839 C C . PHE A 1 105 ? -2.224 -12.070 2.250 1.00 94.56 105 PHE A C 1
ATOM 841 O O . PHE A 1 105 ? -2.138 -13.121 1.615 1.00 94.56 105 PHE A O 1
ATOM 848 N N . TYR A 1 106 ? -3.177 -11.174 2.032 1.00 92.88 106 TYR A N 1
ATOM 849 C CA . TYR A 1 106 ? -4.092 -11.221 0.900 1.00 92.88 106 TYR A CA 1
ATOM 850 C C . TYR A 1 106 ? -3.982 -9.917 0.104 1.00 92.88 106 TYR A C 1
ATOM 852 O O . TYR A 1 106 ? -3.475 -8.913 0.601 1.00 92.88 106 TYR A O 1
ATOM 860 N N . MET A 1 107 ? -4.425 -9.954 -1.149 1.00 91.62 107 MET A N 1
ATOM 861 C CA . MET A 1 107 ? -4.514 -8.786 -2.023 1.00 91.62 107 MET A CA 1
ATOM 862 C C . MET A 1 107 ? -5.993 -8.447 -2.203 1.00 91.62 107 MET A C 1
ATOM 864 O O . MET A 1 107 ? -6.793 -9.363 -2.400 1.00 91.62 107 MET A O 1
ATOM 868 N N . THR A 1 108 ? -6.349 -7.167 -2.109 1.00 90.38 108 THR A N 1
ATOM 869 C CA . THR A 1 108 ? -7.713 -6.697 -2.382 1.00 90.38 108 THR A CA 1
ATOM 870 C C . THR A 1 108 ? -8.021 -6.727 -3.875 1.00 90.38 108 THR A C 1
ATOM 872 O O . THR A 1 108 ? -7.116 -6.724 -4.716 1.00 90.38 108 THR A O 1
ATOM 875 N N . ASP A 1 109 ? -9.307 -6.743 -4.215 1.00 85.62 109 ASP A N 1
ATOM 876 C CA . ASP A 1 109 ? -9.735 -6.639 -5.602 1.00 85.62 109 ASP A CA 1
ATOM 877 C C . ASP A 1 109 ? -9.590 -5.194 -6.110 1.00 85.62 109 ASP A C 1
ATOM 879 O O . ASP A 1 109 ? -9.991 -4.223 -5.460 1.00 85.62 109 ASP A O 1
ATOM 883 N N . GLY A 1 110 ? -9.040 -5.054 -7.320 1.00 86.56 110 GLY A N 1
ATOM 884 C CA . GLY A 1 110 ? -8.880 -3.771 -8.008 1.00 86.56 110 GLY A CA 1
ATOM 885 C C . GLY A 1 110 ? -7.443 -3.246 -8.053 1.00 86.56 110 GLY A C 1
ATOM 886 O O . GLY A 1 110 ? -6.491 -3.910 -7.658 1.00 86.56 110 GLY A O 1
ATOM 887 N N . TYR A 1 111 ? -7.293 -2.042 -8.607 1.00 88.50 111 TYR A N 1
ATOM 888 C CA . TYR A 1 111 ? -6.018 -1.334 -8.744 1.00 88.50 111 TYR A CA 1
ATOM 889 C C . TYR A 1 111 ? -6.242 0.146 -8.445 1.00 88.50 111 TYR A C 1
ATOM 891 O O . TYR A 1 111 ? -7.204 0.714 -8.959 1.00 88.50 111 TYR A O 1
ATOM 899 N N . LEU A 1 112 ? -5.328 0.781 -7.704 1.00 88.31 112 LEU A N 1
ATOM 900 C CA . LEU A 1 112 ? -5.285 2.247 -7.639 1.00 88.31 112 LEU A CA 1
ATOM 901 C C . LEU A 1 112 ? -4.969 2.817 -9.027 1.00 88.31 112 LEU A C 1
ATOM 903 O O . LEU A 1 112 ? -5.699 3.650 -9.550 1.00 88.31 112 LEU A O 1
ATOM 907 N N . GLU A 1 113 ? -3.929 2.295 -9.676 1.00 89.44 113 GLU A N 1
ATOM 908 C CA . GLU A 1 113 ? -3.552 2.667 -11.037 1.00 89.44 113 GLU A CA 1
ATOM 909 C C . GLU A 1 113 ? -2.971 1.453 -11.769 1.00 89.44 113 GLU A C 1
ATOM 911 O O . GLU A 1 113 ? -2.285 0.624 -11.173 1.00 89.44 113 GLU A O 1
ATOM 916 N N . LYS A 1 114 ? -3.257 1.332 -13.070 1.00 89.31 114 LYS A N 1
ATOM 917 C CA . LYS A 1 114 ? -2.603 0.337 -13.927 1.00 89.31 114 LYS A CA 1
ATOM 918 C C . LYS A 1 114 ? -1.328 0.937 -14.500 1.00 89.31 114 LYS A C 1
ATOM 920 O O . LYS A 1 114 ? -1.379 1.993 -15.127 1.00 89.31 114 LYS A O 1
ATOM 925 N N . SER A 1 115 ? -0.218 0.235 -14.334 1.00 84.56 115 SER A N 1
ATOM 926 C CA . SER A 1 115 ? 1.092 0.627 -14.845 1.00 84.56 115 SER A CA 1
ATOM 927 C C . SER A 1 115 ? 1.811 -0.570 -15.470 1.00 84.56 115 SER A C 1
ATOM 929 O O . SER A 1 115 ? 1.586 -1.717 -15.087 1.00 84.56 115 SER A O 1
ATOM 931 N N . ASP A 1 116 ? 2.673 -0.281 -16.445 1.00 87.81 116 ASP A N 1
ATOM 932 C CA . ASP A 1 116 ? 3.570 -1.245 -17.083 1.00 87.81 116 ASP A CA 1
ATOM 933 C C . ASP A 1 116 ? 5.032 -0.893 -16.775 1.00 87.81 116 ASP A C 1
ATOM 935 O O . ASP A 1 116 ? 5.370 0.257 -16.477 1.00 87.81 116 ASP A O 1
ATOM 939 N N . TYR A 1 117 ? 5.922 -1.878 -16.900 1.00 89.31 117 TYR A N 1
ATOM 940 C CA . TYR A 1 117 ? 7.363 -1.664 -16.786 1.00 89.31 117 TYR A CA 1
ATOM 941 C C . TYR A 1 117 ? 7.947 -1.096 -18.080 1.00 89.31 117 TYR A C 1
ATOM 943 O O . TYR A 1 117 ? 7.635 -1.551 -19.180 1.00 89.31 117 TYR A O 1
ATOM 951 N N . SER A 1 118 ? 8.852 -0.129 -17.944 1.00 91.75 118 SER A N 1
ATOM 952 C CA . SER A 1 118 ? 9.569 0.464 -19.071 1.00 91.75 118 SER A CA 1
ATOM 953 C C . SER A 1 118 ? 11.013 0.789 -18.696 1.00 91.75 118 SER A C 1
ATOM 955 O O . SER A 1 118 ? 11.371 0.830 -17.518 1.00 91.75 118 SER A O 1
ATOM 957 N N . PHE A 1 119 ? 11.847 1.018 -19.707 1.00 90.25 119 PHE A N 1
ATOM 958 C CA . PHE A 1 119 ? 13.250 1.388 -19.547 1.00 90.25 119 PHE A CA 1
ATOM 959 C C . PHE A 1 119 ? 13.458 2.863 -19.898 1.00 90.25 119 PHE A C 1
ATOM 961 O O . PHE A 1 119 ? 12.897 3.363 -20.872 1.00 90.25 119 PHE A O 1
ATOM 968 N N . ILE A 1 120 ? 14.310 3.545 -19.131 1.00 86.69 120 ILE A N 1
ATOM 969 C CA . ILE A 1 120 ? 14.774 4.906 -19.414 1.00 86.69 120 ILE A CA 1
ATOM 970 C C . ILE A 1 120 ? 16.302 4.917 -19.476 1.00 86.69 120 ILE A C 1
ATOM 972 O O . ILE A 1 120 ? 16.968 4.270 -18.671 1.00 86.69 120 ILE A O 1
ATOM 976 N N . PHE A 1 121 ? 16.852 5.651 -20.440 1.00 86.69 121 PHE A N 1
ATOM 977 C CA . PHE A 1 121 ? 18.290 5.763 -20.684 1.00 86.69 121 PHE A CA 1
ATOM 978 C C . PHE A 1 121 ? 18.696 7.235 -20.725 1.00 86.69 121 PHE A C 1
ATOM 980 O O . PHE A 1 121 ? 17.876 8.102 -21.047 1.00 86.69 121 PHE A O 1
ATOM 987 N N . THR A 1 122 ? 19.959 7.536 -20.414 1.00 87.62 122 THR A N 1
ATOM 988 C CA . THR A 1 122 ? 20.472 8.892 -20.626 1.00 87.62 122 THR A CA 1
ATOM 989 C C . THR A 1 122 ? 20.633 9.155 -22.127 1.00 87.62 122 THR A C 1
ATOM 991 O O . THR A 1 122 ? 20.920 8.221 -22.876 1.00 87.62 122 THR A O 1
ATOM 994 N N . PRO A 1 123 ? 20.514 10.408 -22.602 1.00 81.12 123 PRO A N 1
ATOM 995 C CA . PRO A 1 123 ? 20.646 10.719 -24.030 1.00 81.12 123 PRO A CA 1
ATOM 996 C C . PRO A 1 123 ? 21.973 10.280 -24.680 1.00 81.12 123 PRO A C 1
ATOM 998 O O . PRO A 1 123 ? 22.056 10.215 -25.904 1.00 81.12 123 PRO A O 1
ATOM 1001 N N . ASN A 1 124 ? 23.012 10.006 -23.880 1.00 77.94 124 ASN A N 1
ATOM 1002 C CA . ASN A 1 124 ? 24.350 9.651 -24.357 1.00 77.94 124 ASN A CA 1
ATOM 1003 C C . ASN A 1 124 ? 24.591 8.139 -24.457 1.00 77.94 124 ASN A C 1
ATOM 1005 O O . ASN A 1 124 ? 25.556 7.725 -25.105 1.00 77.94 124 ASN A O 1
ATOM 1009 N N . ASP A 1 125 ? 23.720 7.321 -23.869 1.00 66.38 125 ASP A N 1
ATOM 1010 C CA . ASP A 1 125 ? 23.728 5.880 -24.077 1.00 66.38 125 ASP A CA 1
ATOM 1011 C C . ASP A 1 125 ? 22.969 5.626 -25.373 1.00 66.38 125 ASP A C 1
ATOM 1013 O O . ASP A 1 125 ? 21.744 5.727 -25.423 1.00 66.38 125 ASP A O 1
ATOM 1017 N N . ARG A 1 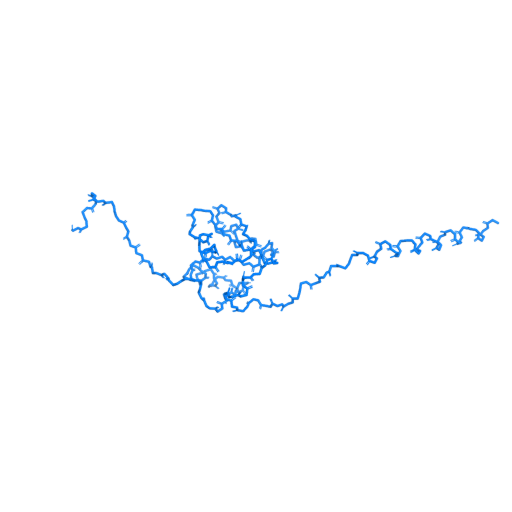126 ? 23.709 5.411 -26.465 1.00 57.53 126 ARG A N 1
ATOM 1018 C CA . ARG A 1 126 ? 23.137 5.194 -27.797 1.00 57.53 126 ARG A CA 1
ATOM 1019 C C . ARG A 1 126 ? 22.116 4.058 -27.740 1.00 57.53 126 ARG A C 1
ATOM 1021 O O . ARG A 1 126 ? 22.477 2.888 -27.773 1.00 57.53 126 ARG A O 1
ATOM 1028 N N . GLY A 1 127 ? 20.841 4.431 -27.708 1.00 60.12 127 GLY A N 1
ATOM 1029 C CA . GLY A 1 127 ? 19.708 3.585 -28.060 1.00 60.12 127 GLY A CA 1
ATOM 1030 C C . GLY A 1 127 ? 19.662 3.342 -29.571 1.00 60.12 127 GLY A C 1
ATOM 1031 O O . GLY A 1 127 ? 18.675 3.692 -30.213 1.00 60.12 127 GLY A O 1
ATOM 1032 N N . THR A 1 128 ? 20.754 2.802 -30.125 1.00 56.03 128 THR A N 1
ATOM 1033 C CA . THR A 1 128 ? 20.887 2.231 -31.477 1.00 56.03 128 THR A CA 1
ATOM 1034 C C . THR A 1 128 ? 21.893 1.096 -31.449 1.00 56.03 128 THR A C 1
ATOM 1036 O O . THR A 1 128 ? 23.052 1.389 -31.068 1.00 56.03 128 THR A O 1
#

Secondary structure (DSSP, 8-state):
-HHHHHHHHHHHHHHHHHHHTT------------BGGGG--TT-EEEEETTSTHHHHHHHTT--SEEEEESSHHHHHHHHHTTSSSEE---HHHHHHHHTT-SS----BS-S----------TTS---

Sequence (128 aa):
MMRLKYVMLLVIMVIICYQFDGLYVEASSDDKIESVDDFDNKSITIGVVDGFIFEDLAKKHHLSAKLRHFSDRESAYRALRNDEIDGVIDDDAVIRSIMRSTDVFYMTDGYLEKSDYSFIFTPNDRGT

Foldseek 3Di:
DVVVVVVVVVVVVVVVVVVPVPPPPPDPPPPPQAAPVSQLDCVFEEEDEPPDCVVVLCVVLNRNYHYDYDPDDVVRVVCCLVVVGVYYDDDPVVVVVVCVVDVSDDDHPDDSDDDDDDDDDDPPPPPD

Radius of gyration: 24.88 Å; chains: 1; bounding box: 43×29×97 Å